Protein AF-A0AAN5S0X2-F1 (afdb_monomer)

Solvent-accessible surface area (backbone atoms only — not comparable to full-atom values): 10808 Å² total; per-residue (Å²): 134,84,84,80,78,79,76,78,55,72,46,73,45,71,50,68,52,84,90,66,55,69,68,57,52,51,9,44,51,49,40,50,52,54,48,52,52,56,51,43,38,54,50,45,43,53,59,37,70,69,72,81,49,94,60,74,82,38,62,26,30,56,51,57,55,50,53,48,50,56,47,41,50,68,77,59,69,65,75,57,63,80,72,68,55,81,73,58,68,70,58,54,50,53,37,38,72,73,74,42,72,59,44,79,44,64,43,97,58,90,36,46,70,44,73,62,52,52,90,84,38,71,85,64,72,70,45,75,41,77,59,56,68,95,76,53,78,70,56,67,60,78,78,78,53,88,70,50,60,42,68,52,44,44,44,42,71,86,52,79,76,52,68,73,66,94,78,64,97,77,71,80,120

Secondary structure (DSSP, 8-state):
---------EEEEEEE-TT--HHHHHHHHHHHHHHHHHHHHHHHHHHHHTSS-----S--TTHHHHHHHHHHHHHS-S-HHHHH-PPPHHHHHHHHHHH--GGGS---SSS-EE---TTT-TTPPPEE-PPPGGGSSSPPP----TTTEEEEEEEETTEEEE------TTS--

Foldseek 3Di:
DDPPPLPFAKDWDKDADPPDDLLLVLQAVLQVLLVRLLVVLVLVVVVCVVPDDVDLPGAFLCNSVVSLVVSLCPSPNDPVCVVVVDDDPVQVVQLCVLQPDRSVHHDSDQWGWDRDRCVVPVPDDIDTHHDDPSSPVRHHNDDPPVPRMAIAWMDGSPDDTDGDDDDDPPPPD

Structure (mmCIF, N/CA/C/O backbone):
data_AF-A0AAN5S0X2-F1
#
_entry.id   AF-A0AAN5S0X2-F1
#
loop_
_atom_site.group_PDB
_atom_site.id
_atom_site.type_symbol
_atom_site.label_atom_id
_atom_site.label_alt_id
_atom_site.label_comp_id
_atom_site.label_asym_id
_atom_site.label_entity_id
_atom_site.label_seq_id
_atom_site.pdbx_PDB_ins_code
_atom_site.Cartn_x
_atom_site.Cartn_y
_atom_site.Cartn_z
_atom_site.occupancy
_atom_site.B_iso_or_equiv
_atom_site.auth_seq_id
_atom_site.auth_comp_id
_atom_site.auth_asym_id
_atom_site.auth_atom_id
_atom_site.pdbx_PDB_model_num
ATOM 1 N N . MET A 1 1 ? 29.975 14.520 23.922 1.00 34.09 1 MET A N 1
ATOM 2 C CA . MET A 1 1 ? 29.145 14.895 22.756 1.00 34.09 1 MET A CA 1
ATOM 3 C C . MET A 1 1 ? 27.936 13.974 22.715 1.00 34.09 1 MET A C 1
ATOM 5 O O . MET A 1 1 ? 28.101 12.791 22.448 1.00 34.09 1 MET A O 1
ATOM 9 N N . GLY A 1 2 ? 26.753 14.468 23.089 1.00 35.06 2 GLY A N 1
ATOM 10 C CA . GLY A 1 2 ? 25.525 13.671 23.054 1.00 35.06 2 GLY A CA 1
ATOM 11 C C . GLY A 1 2 ? 25.072 13.464 21.611 1.00 35.06 2 GLY A C 1
ATOM 12 O O . GLY A 1 2 ? 24.923 14.435 20.874 1.00 35.06 2 GLY A O 1
ATOM 13 N N . LYS A 1 3 ? 24.879 12.209 21.193 1.00 36.56 3 LYS A N 1
ATOM 14 C CA . LYS A 1 3 ? 24.195 11.893 19.935 1.00 36.56 3 LYS A CA 1
ATOM 15 C C . LYS A 1 3 ? 22.741 12.347 20.073 1.00 36.56 3 LYS A C 1
ATOM 17 O O . LYS A 1 3 ? 21.957 11.691 20.753 1.00 36.56 3 LYS A O 1
ATOM 22 N N . PHE A 1 4 ? 22.388 13.472 19.455 1.00 38.09 4 PHE A N 1
ATOM 23 C CA . PHE A 1 4 ? 20.992 13.832 19.235 1.00 38.09 4 PHE A CA 1
ATOM 24 C C . PHE A 1 4 ? 20.393 12.806 18.269 1.00 38.09 4 PHE A C 1
ATOM 26 O O . PHE A 1 4 ? 20.651 12.842 17.069 1.00 38.09 4 PHE A O 1
ATOM 33 N N . PHE A 1 5 ? 19.621 11.858 18.794 1.00 36.47 5 PHE A N 1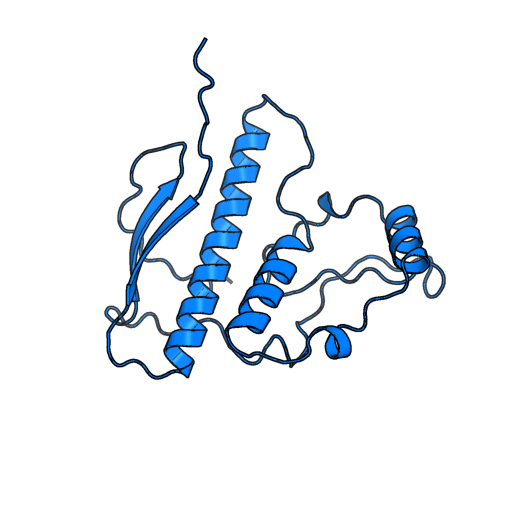
ATOM 34 C CA . PHE A 1 5 ? 18.756 11.024 17.971 1.00 36.47 5 PHE A CA 1
ATOM 35 C C . PHE A 1 5 ? 17.537 11.866 17.592 1.00 36.47 5 PHE A C 1
ATOM 37 O O . PHE A 1 5 ? 16.608 12.011 18.385 1.00 36.47 5 PHE A O 1
ATOM 44 N N . ILE A 1 6 ? 17.541 12.451 16.393 1.00 42.91 6 ILE A N 1
ATOM 45 C CA . ILE A 1 6 ? 16.321 13.029 15.828 1.00 42.91 6 ILE A CA 1
ATOM 46 C C . ILE A 1 6 ? 15.406 11.850 15.495 1.00 42.91 6 ILE A C 1
ATOM 48 O O . ILE A 1 6 ? 15.638 11.113 14.538 1.00 42.91 6 ILE A O 1
ATOM 52 N N . LYS A 1 7 ? 14.378 11.636 16.319 1.00 44.25 7 LYS A N 1
ATOM 53 C CA . LYS A 1 7 ? 13.318 10.672 16.029 1.00 44.25 7 LYS A CA 1
ATOM 54 C C . LYS A 1 7 ? 12.402 11.305 14.977 1.00 44.25 7 LYS A C 1
ATOM 56 O O . LYS A 1 7 ? 11.449 11.995 15.323 1.00 44.25 7 LYS A O 1
ATOM 61 N N . MET A 1 8 ? 12.752 11.137 13.703 1.00 57.94 8 MET A N 1
ATOM 62 C CA . MET A 1 8 ? 11.923 11.601 12.589 1.00 57.94 8 MET A CA 1
ATOM 63 C C . MET A 1 8 ? 10.718 10.681 12.429 1.00 57.94 8 MET A C 1
ATOM 65 O O . MET A 1 8 ? 10.862 9.456 12.430 1.00 57.94 8 MET A O 1
ATOM 69 N N . GLY A 1 9 ? 9.530 11.259 12.303 1.00 65.81 9 GLY A N 1
ATOM 70 C CA . GLY A 1 9 ? 8.314 10.480 12.137 1.00 65.81 9 GLY A CA 1
ATOM 71 C C . GLY A 1 9 ? 7.074 11.349 12.035 1.00 65.81 9 GLY A C 1
ATOM 72 O O . GLY A 1 9 ? 7.009 12.447 12.587 1.00 65.81 9 GLY A O 1
ATOM 73 N N . VAL A 1 10 ? 6.075 10.812 11.342 1.00 74.06 10 VAL A N 1
ATOM 74 C CA . VAL A 1 10 ? 4.730 11.374 11.295 1.00 74.06 10 VAL A CA 1
ATOM 75 C C . VAL A 1 10 ? 3.852 10.540 12.209 1.00 74.06 10 VAL A C 1
ATOM 77 O O . VAL A 1 10 ? 3.802 9.316 12.089 1.00 74.06 10 VAL A O 1
ATOM 80 N N . THR A 1 11 ? 3.150 11.199 13.122 1.00 78.31 11 THR A N 1
ATOM 81 C CA . THR A 1 11 ? 2.143 10.565 13.971 1.00 78.31 11 THR A CA 1
ATOM 82 C C . THR A 1 11 ? 0.822 11.295 13.814 1.00 78.31 11 THR A C 1
ATOM 84 O O . THR A 1 11 ? 0.758 12.504 13.612 1.00 78.31 11 THR A O 1
ATOM 87 N N . SER A 1 12 ? -0.266 10.546 13.891 1.00 79.12 12 SER A N 1
ATOM 88 C CA . SER A 1 12 ? -1.616 11.075 13.802 1.00 79.12 12 SER A CA 1
ATOM 89 C C . SER A 1 12 ? -2.461 10.424 14.888 1.00 79.12 12 SER A C 1
ATOM 91 O O . SER A 1 12 ? -2.202 9.286 15.281 1.00 79.12 12 SER A O 1
ATOM 93 N N . CYS A 1 13 ? -3.439 11.163 15.404 1.00 81.44 13 CYS A N 1
ATOM 94 C CA . CYS A 1 13 ? -4.345 10.685 16.441 1.00 81.44 13 CYS A CA 1
ATOM 95 C C . CYS A 1 13 ? -5.790 10.729 15.944 1.00 81.44 13 CYS A C 1
ATOM 97 O O . CYS A 1 13 ? -6.222 11.710 15.328 1.00 81.44 13 CYS A O 1
ATOM 99 N N . TRP A 1 14 ? -6.542 9.666 16.223 1.00 83.94 14 TRP A N 1
ATOM 100 C CA . TRP A 1 14 ? -7.924 9.509 15.790 1.00 83.94 14 TRP A CA 1
ATOM 101 C C . TRP A 1 14 ? -8.776 8.934 16.917 1.00 83.94 14 TRP A C 1
ATOM 103 O O . TRP A 1 14 ? -8.342 8.044 17.647 1.00 83.94 14 TRP A O 1
ATOM 113 N N . LEU A 1 15 ? -10.014 9.407 17.010 1.00 86.50 15 LEU A N 1
ATOM 114 C CA . LEU A 1 15 ? -11.079 8.788 17.784 1.00 86.50 15 LEU A CA 1
ATOM 115 C C . LEU A 1 15 ? -11.921 7.938 16.840 1.00 86.50 15 LEU A C 1
ATOM 117 O O . LEU A 1 15 ? -12.410 8.436 15.826 1.00 86.50 15 LEU A O 1
ATOM 121 N N . VAL A 1 16 ? -12.092 6.666 17.185 1.00 88.31 16 VAL A N 1
ATOM 122 C CA . VAL A 1 16 ? -12.911 5.717 16.427 1.00 88.31 16 VAL A CA 1
ATOM 123 C C . VAL A 1 16 ? -14.064 5.267 17.312 1.00 88.31 16 VAL A C 1
ATOM 125 O O . VAL A 1 16 ? -13.851 4.841 18.451 1.00 88.31 16 VAL A O 1
ATOM 128 N N . LYS A 1 17 ? -15.291 5.368 16.798 1.00 88.94 17 LYS A N 1
ATOM 129 C CA . LYS A 1 17 ? -16.499 4.962 17.523 1.00 88.94 17 LYS A CA 1
ATOM 130 C C . LYS A 1 17 ? -16.426 3.479 17.907 1.00 88.94 17 LYS A C 1
ATOM 132 O O . LYS A 1 17 ? -15.997 2.628 17.130 1.00 88.94 17 LYS A O 1
ATOM 137 N N . LYS A 1 18 ? -16.852 3.146 19.127 1.00 89.38 18 LYS A N 1
ATOM 138 C CA . LYS A 1 18 ? -16.941 1.750 19.586 1.00 89.38 18 LYS A CA 1
ATOM 139 C C . LYS A 1 18 ? -18.146 1.055 18.940 1.00 89.38 18 LYS A C 1
ATOM 141 O O . LYS A 1 18 ? -19.149 1.693 18.649 1.00 89.38 18 LYS A O 1
ATOM 146 N N . GLY A 1 19 ? -18.064 -0.267 18.774 1.00 91.06 19 GLY A N 1
ATOM 147 C CA . GLY A 1 19 ? -19.195 -1.090 18.323 1.00 91.06 19 GLY A CA 1
ATOM 148 C C . GLY A 1 19 ? -19.373 -1.162 16.805 1.00 91.06 19 GLY A C 1
ATOM 149 O O . GLY A 1 19 ? -20.389 -1.665 16.345 1.00 91.06 19 GLY A O 1
ATOM 150 N N . LEU A 1 20 ? -18.392 -0.689 16.032 1.00 90.62 20 LEU A N 1
ATOM 151 C CA . LEU A 1 20 ? -18.398 -0.795 14.572 1.00 90.62 20 LEU A CA 1
ATOM 152 C C . LEU A 1 20 ? -18.303 -2.250 14.101 1.00 90.62 20 LEU A C 1
ATOM 154 O O . LEU A 1 20 ? -17.690 -3.095 14.773 1.00 90.62 20 LEU A O 1
ATOM 158 N N . ARG A 1 21 ? -18.860 -2.512 12.914 1.00 92.31 21 ARG A N 1
ATOM 159 C CA . ARG A 1 21 ? -18.725 -3.802 12.231 1.00 92.31 21 ARG A CA 1
ATOM 160 C C . ARG A 1 21 ? -17.260 -4.051 11.885 1.00 92.31 21 ARG A C 1
ATOM 162 O O . ARG A 1 21 ? -16.462 -3.121 11.771 1.00 92.31 21 ARG A O 1
ATOM 169 N N . GLU A 1 22 ? -16.894 -5.316 11.732 1.00 92.62 22 GLU A N 1
ATOM 170 C CA . GLU A 1 22 ? -15.514 -5.687 11.414 1.00 92.62 22 GLU A CA 1
ATOM 171 C C . GLU A 1 22 ? -15.052 -5.093 10.075 1.00 92.62 22 GLU A C 1
ATOM 173 O O . GLU A 1 22 ? -13.955 -4.549 9.996 1.00 92.62 22 GLU A O 1
ATOM 178 N N . GLU A 1 23 ? -15.917 -5.104 9.061 1.00 91.50 23 GLU A N 1
ATOM 179 C CA . GLU A 1 23 ? -15.658 -4.506 7.745 1.00 91.50 23 GLU A CA 1
ATOM 180 C C . GLU A 1 23 ? -15.355 -3.004 7.836 1.00 91.50 23 GLU A C 1
ATOM 182 O O . GLU A 1 23 ? -14.400 -2.519 7.225 1.00 91.50 23 GLU A O 1
ATOM 187 N N . ASP A 1 24 ? -16.113 -2.275 8.661 1.00 91.06 24 ASP A N 1
ATOM 188 C CA . ASP A 1 24 ? -15.903 -0.843 8.875 1.00 91.06 24 ASP A CA 1
ATOM 189 C C . ASP A 1 24 ? -14.557 -0.605 9.573 1.00 91.06 24 ASP A C 1
ATOM 191 O O . ASP A 1 24 ? -13.791 0.264 9.164 1.00 91.06 24 ASP A O 1
ATOM 195 N N . LYS A 1 25 ? -14.207 -1.422 10.578 1.00 92.81 25 LYS A N 1
ATOM 196 C CA . LYS A 1 25 ? -12.901 -1.339 11.258 1.00 92.81 25 LYS A CA 1
ATOM 197 C C . LYS A 1 25 ? -11.740 -1.577 10.292 1.00 92.81 25 LYS A C 1
ATOM 199 O O . LYS A 1 25 ? -10.774 -0.817 10.322 1.00 92.81 25 LYS A O 1
ATOM 204 N N . LYS A 1 26 ? -11.836 -2.599 9.434 1.00 94.38 26 LYS A N 1
ATOM 205 C CA . LYS A 1 26 ? -10.821 -2.908 8.410 1.00 94.38 26 LYS A CA 1
ATOM 206 C C . LYS A 1 26 ? -10.668 -1.754 7.423 1.00 94.38 26 LYS A C 1
ATOM 208 O O . LYS A 1 26 ? -9.551 -1.311 7.167 1.00 94.38 26 LYS A O 1
ATOM 213 N N . SER A 1 27 ? -11.786 -1.217 6.945 1.00 92.31 27 SER A N 1
ATOM 214 C CA . SER A 1 27 ? -11.816 -0.076 6.024 1.00 92.31 27 SER A CA 1
ATOM 215 C C . SER A 1 27 ? -11.211 1.185 6.653 1.00 92.31 27 SER A C 1
ATOM 217 O O . SER A 1 27 ? -10.447 1.900 6.004 1.00 92.31 27 SER A O 1
ATOM 219 N N . ILE A 1 28 ? -11.512 1.457 7.930 1.00 91.56 28 ILE A N 1
ATOM 220 C CA . ILE A 1 28 ? -10.951 2.590 8.684 1.00 91.56 28 ILE A CA 1
ATOM 221 C C . ILE A 1 28 ? -9.441 2.418 8.856 1.00 91.56 28 ILE A C 1
ATOM 223 O O . ILE A 1 28 ? -8.685 3.350 8.582 1.00 91.56 28 ILE A O 1
ATOM 227 N N . ALA A 1 29 ? -8.994 1.226 9.258 1.00 93.12 29 ALA A 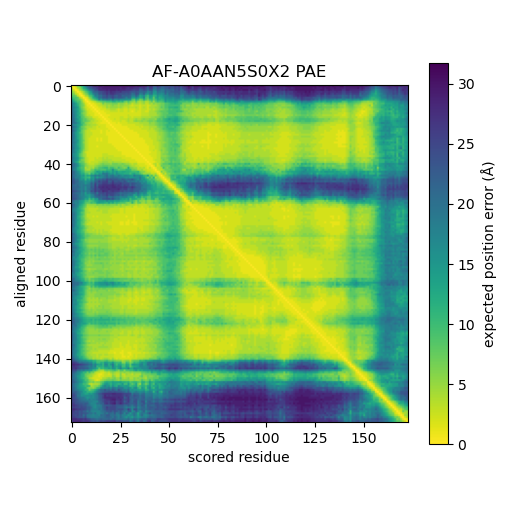N 1
ATOM 228 C CA . ALA A 1 29 ? -7.576 0.924 9.419 1.00 93.12 29 ALA A CA 1
ATOM 229 C C . ALA A 1 29 ? -6.807 1.080 8.095 1.00 93.12 29 ALA A C 1
ATOM 231 O O . ALA A 1 29 ? -5.734 1.687 8.083 1.00 93.12 29 ALA A O 1
ATOM 232 N N . LEU A 1 30 ? -7.382 0.618 6.976 1.00 93.06 30 LEU A N 1
ATOM 233 C CA . LEU A 1 30 ? -6.816 0.806 5.638 1.00 93.06 30 LEU A CA 1
ATOM 234 C C . LEU A 1 30 ? -6.677 2.298 5.299 1.00 93.06 30 LEU A C 1
ATOM 236 O O . LEU A 1 30 ? -5.605 2.738 4.881 1.00 93.06 30 LEU A O 1
ATOM 240 N N . SER A 1 31 ? -7.728 3.090 5.533 1.00 90.69 31 SER A N 1
ATOM 241 C CA . SER A 1 31 ? -7.702 4.540 5.306 1.00 90.69 31 SER A CA 1
ATOM 242 C C . SER A 1 31 ? -6.657 5.256 6.167 1.00 90.69 31 SER A C 1
ATOM 244 O O . SER A 1 31 ? -5.988 6.169 5.683 1.00 90.69 31 SER A O 1
ATOM 246 N N . MET A 1 32 ? -6.479 4.846 7.427 1.00 89.38 32 MET A N 1
ATOM 247 C CA . MET A 1 32 ? -5.452 5.405 8.316 1.00 89.38 32 MET A CA 1
ATOM 248 C C . MET A 1 32 ? -4.036 5.056 7.838 1.00 89.38 32 MET A C 1
ATOM 250 O O . MET A 1 32 ? -3.180 5.939 7.798 1.00 89.38 32 MET A O 1
ATOM 254 N N . MET A 1 33 ? -3.789 3.804 7.434 1.00 90.88 33 MET A N 1
ATOM 255 C CA . MET A 1 33 ? -2.494 3.365 6.894 1.00 90.88 33 MET A CA 1
ATOM 256 C C . MET A 1 33 ? -2.137 4.123 5.611 1.00 90.88 33 MET A C 1
ATOM 258 O O . MET A 1 33 ? -1.029 4.658 5.490 1.00 90.88 33 MET A O 1
ATOM 262 N N . PHE A 1 34 ? -3.094 4.234 4.686 1.00 88.62 34 PHE A N 1
ATOM 263 C CA . PHE A 1 34 ? -2.928 5.000 3.453 1.00 88.62 34 PHE A CA 1
ATOM 264 C C . PHE A 1 34 ? -2.630 6.478 3.750 1.00 88.62 34 PHE A C 1
ATOM 266 O O . PHE A 1 34 ? -1.715 7.068 3.171 1.00 88.62 34 PHE A O 1
ATOM 273 N N . TYR A 1 35 ? -3.338 7.068 4.718 1.00 84.38 35 TYR A N 1
ATOM 274 C CA . TYR A 1 35 ? -3.093 8.449 5.121 1.00 84.38 35 TYR A CA 1
ATOM 275 C C . TYR A 1 35 ? -1.685 8.674 5.667 1.00 84.38 35 TYR A C 1
ATOM 277 O O . TYR A 1 35 ? -0.985 9.589 5.240 1.00 84.38 35 TYR A O 1
ATOM 285 N N . ILE A 1 36 ? -1.258 7.840 6.615 1.00 85.06 36 ILE A N 1
ATOM 286 C CA . ILE A 1 36 ? 0.069 7.974 7.217 1.00 85.06 36 ILE A CA 1
ATOM 287 C C . ILE A 1 36 ? 1.161 7.776 6.173 1.00 85.06 36 ILE A C 1
ATOM 289 O O . ILE A 1 36 ? 2.126 8.53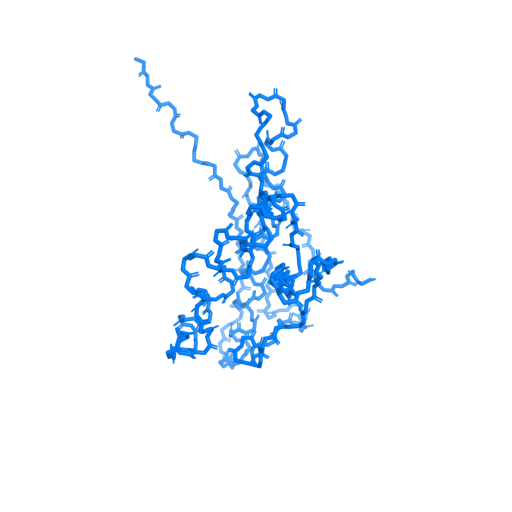3 6.174 1.00 85.06 36 ILE A O 1
ATOM 293 N N . SER A 1 37 ? 0.984 6.827 5.250 1.00 84.69 37 SER A N 1
ATOM 294 C CA . SER A 1 37 ? 1.948 6.582 4.172 1.00 84.69 37 SER A CA 1
ATOM 295 C C . SER A 1 37 ? 2.129 7.819 3.282 1.00 84.69 37 SER A C 1
ATOM 297 O O . SER A 1 37 ? 3.257 8.230 3.024 1.00 84.69 37 SER A O 1
ATOM 299 N N . THR A 1 38 ? 1.033 8.478 2.888 1.00 79.25 38 THR A N 1
ATOM 300 C CA . THR A 1 38 ? 1.089 9.696 2.049 1.00 79.25 38 THR A CA 1
ATOM 301 C C . THR A 1 38 ? 1.648 10.917 2.791 1.00 79.25 38 THR A C 1
ATOM 303 O O . THR A 1 38 ? 2.378 11.729 2.210 1.00 79.25 38 THR A O 1
ATOM 306 N N . LEU A 1 39 ? 1.364 11.051 4.091 1.00 78.06 39 LEU A N 1
ATOM 307 C CA . LEU A 1 39 ? 1.993 12.081 4.919 1.00 78.06 39 LEU A CA 1
ATOM 308 C C . LEU A 1 39 ? 3.494 11.843 5.094 1.00 78.06 39 LEU A C 1
ATOM 310 O O . LEU A 1 39 ? 4.269 12.793 5.007 1.00 78.06 39 LEU A O 1
ATOM 314 N N . PHE A 1 40 ? 3.905 10.597 5.332 1.00 77.94 40 PHE A N 1
ATOM 315 C CA . PHE A 1 40 ? 5.308 10.240 5.510 1.00 77.94 40 PHE A CA 1
ATOM 316 C C . PHE A 1 40 ? 6.122 10.503 4.238 1.00 77.94 40 PHE A C 1
ATOM 318 O O . PHE A 1 40 ? 7.203 11.084 4.314 1.00 77.94 40 PHE A O 1
ATOM 325 N N . GLU A 1 41 ? 5.568 10.198 3.062 1.00 72.56 41 GLU A N 1
ATOM 326 C CA . GLU A 1 41 ? 6.172 10.586 1.784 1.00 72.56 41 GLU A CA 1
ATOM 327 C C . GLU A 1 41 ? 6.362 12.106 1.683 1.00 72.56 41 GLU A C 1
ATOM 329 O O . GLU A 1 41 ? 7.433 12.588 1.310 1.00 72.56 41 GLU A O 1
ATOM 334 N N . THR A 1 42 ? 5.328 12.877 2.033 1.00 71.06 42 THR A N 1
ATOM 335 C CA . THR A 1 42 ? 5.396 14.345 1.999 1.00 71.06 42 THR A CA 1
ATOM 336 C C . THR A 1 42 ? 6.461 14.868 2.967 1.00 71.06 42 THR A C 1
ATOM 338 O O . THR A 1 42 ? 7.201 15.795 2.634 1.00 71.06 42 THR A O 1
ATOM 341 N N . HIS A 1 43 ? 6.575 14.254 4.145 1.00 68.88 43 HIS A N 1
ATOM 342 C CA . HIS A 1 43 ? 7.575 14.569 5.159 1.00 68.88 43 HIS A CA 1
ATOM 343 C C . HIS A 1 43 ? 9.007 14.309 4.668 1.00 68.88 43 HIS A C 1
ATOM 345 O O . HIS A 1 43 ? 9.855 15.200 4.743 1.00 68.88 43 HIS A O 1
ATOM 351 N N . GLN A 1 44 ? 9.266 13.127 4.099 1.00 65.81 44 GLN A N 1
ATOM 352 C CA . GLN A 1 44 ? 10.566 12.794 3.511 1.00 65.81 44 GLN A CA 1
ATOM 353 C C . GLN A 1 44 ? 10.901 13.706 2.329 1.00 65.81 44 GLN A C 1
ATOM 355 O O . GLN A 1 44 ? 12.024 14.192 2.235 1.00 65.81 44 GLN A O 1
ATOM 360 N N . GLY A 1 45 ? 9.924 14.010 1.469 1.00 61.97 45 GLY A N 1
ATOM 361 C CA . GLY A 1 45 ? 10.101 14.968 0.381 1.00 61.97 45 GLY A CA 1
ATOM 362 C C . GLY A 1 45 ? 10.574 16.328 0.898 1.00 61.97 45 GLY A C 1
ATOM 363 O O . GLY A 1 45 ? 11.581 16.845 0.429 1.00 61.97 45 GLY A O 1
ATOM 364 N N . ARG A 1 46 ? 9.908 16.890 1.917 1.00 61.78 46 ARG A N 1
ATOM 365 C CA . ARG A 1 46 ? 10.274 18.197 2.501 1.00 61.78 46 ARG A CA 1
ATOM 366 C C . ARG A 1 46 ? 11.666 18.207 3.139 1.00 61.78 46 ARG A C 1
ATOM 368 O O . ARG A 1 46 ? 12.368 19.202 2.989 1.00 61.78 46 ARG A O 1
ATOM 375 N N . PHE A 1 47 ? 12.066 17.120 3.801 1.00 56.59 47 PHE A N 1
ATOM 376 C CA . PHE A 1 47 ? 13.423 16.949 4.334 1.00 56.59 47 PHE A CA 1
ATOM 377 C C . PHE A 1 47 ? 14.488 16.954 3.223 1.00 56.59 47 PHE A C 1
ATOM 379 O O . PHE A 1 47 ? 15.533 17.587 3.364 1.00 56.59 47 PHE A O 1
ATOM 386 N N . LEU A 1 48 ? 14.204 16.307 2.089 1.00 51.88 48 LEU A N 1
ATOM 387 C CA . LEU A 1 48 ? 15.102 16.292 0.928 1.00 51.88 48 LEU A CA 1
ATOM 388 C C . LEU A 1 48 ? 15.135 17.652 0.204 1.00 51.88 48 LEU A C 1
ATOM 390 O O . LEU A 1 48 ? 16.187 18.072 -0.275 1.00 51.88 48 LEU A O 1
ATOM 394 N N . PHE A 1 49 ? 14.021 18.394 0.193 1.00 49.91 49 PHE A N 1
ATOM 395 C CA . PHE A 1 49 ? 13.955 19.752 -0.363 1.00 49.91 49 PHE A CA 1
ATOM 396 C C . PHE A 1 49 ? 14.637 20.824 0.511 1.00 49.91 49 PHE A C 1
ATOM 398 O O . PHE A 1 49 ? 14.930 21.902 -0.005 1.00 49.91 49 PHE A O 1
ATOM 405 N N . SER A 1 50 ? 14.947 20.567 1.792 1.00 53.59 50 SER A N 1
ATOM 406 C CA . SER A 1 50 ? 15.655 21.535 2.656 1.00 53.59 50 SER A CA 1
ATOM 407 C C . SER A 1 50 ? 17.184 21.565 2.469 1.00 53.59 50 SER A C 1
ATOM 409 O O . SER A 1 50 ? 17.891 22.159 3.278 1.00 53.59 50 SER A O 1
ATOM 411 N N . GLY A 1 51 ? 17.709 20.963 1.396 1.00 50.44 51 GLY A N 1
ATOM 412 C CA . GLY A 1 51 ? 19.036 21.282 0.851 1.00 50.44 51 GLY A CA 1
ATOM 413 C C . GLY A 1 51 ? 20.254 20.630 1.518 1.00 50.44 51 GLY A C 1
ATOM 414 O O . GLY A 1 51 ? 21.370 20.909 1.091 1.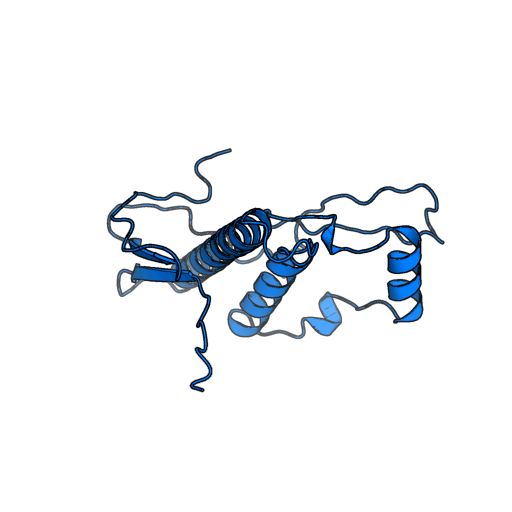00 50.44 51 GLY A O 1
ATOM 415 N N . LEU A 1 52 ? 20.087 19.761 2.524 1.00 49.06 52 LEU A N 1
ATOM 416 C CA . LEU A 1 52 ? 21.230 19.172 3.244 1.00 49.06 52 LEU A CA 1
ATOM 417 C C . LEU A 1 52 ? 21.661 17.788 2.720 1.00 49.06 52 LEU A C 1
ATOM 419 O O . LEU A 1 52 ? 22.814 17.408 2.894 1.00 49.06 52 LEU A O 1
ATOM 423 N N . LEU A 1 53 ? 20.766 17.033 2.070 1.00 48.97 53 LEU A N 1
ATOM 424 C CA . LEU A 1 53 ? 21.026 15.675 1.576 1.00 48.97 53 LEU A CA 1
ATOM 425 C C . LEU A 1 53 ? 20.282 15.467 0.248 1.00 48.97 53 LEU A C 1
ATOM 427 O O . LEU A 1 53 ? 19.129 15.052 0.234 1.00 48.97 53 LEU A O 1
ATOM 431 N N . GLY A 1 54 ? 20.922 15.800 -0.874 1.00 45.81 54 GLY A N 1
ATOM 432 C CA . GLY A 1 54 ? 20.384 15.605 -2.227 1.00 45.81 54 GLY A CA 1
ATOM 433 C C . GLY A 1 54 ? 20.353 14.136 -2.663 1.00 45.81 54 GLY A C 1
ATOM 434 O O . GLY A 1 54 ? 20.922 13.798 -3.697 1.00 45.81 54 GLY A O 1
ATOM 435 N N . SER A 1 55 ? 19.759 13.251 -1.860 1.00 45.38 55 SER A N 1
ATOM 436 C CA . SER A 1 55 ? 19.581 11.838 -2.196 1.00 45.38 55 SER A CA 1
ATOM 437 C C . SER A 1 55 ? 18.174 11.592 -2.734 1.00 45.38 55 SER A C 1
ATOM 439 O O . SER A 1 55 ? 17.193 11.993 -2.115 1.00 45.38 55 SER A O 1
ATOM 441 N N . ASP A 1 56 ? 18.052 10.842 -3.831 1.00 49.91 56 ASP A N 1
ATOM 442 C CA . ASP A 1 56 ? 16.775 10.371 -4.407 1.00 49.91 56 ASP A CA 1
ATOM 443 C C . ASP A 1 56 ? 15.985 9.400 -3.491 1.00 49.91 56 ASP A C 1
ATOM 445 O O . ASP A 1 56 ? 15.045 8.732 -3.923 1.00 49.91 56 ASP A O 1
ATOM 449 N N . SER A 1 57 ? 16.320 9.332 -2.200 1.00 49.53 57 SER A N 1
ATOM 450 C CA . SER A 1 57 ? 15.811 8.397 -1.187 1.00 49.53 57 SER A CA 1
ATOM 451 C C . SER A 1 57 ? 14.391 8.703 -0.689 1.00 49.53 57 SER A C 1
ATOM 453 O O . SER A 1 57 ? 14.031 8.318 0.423 1.00 49.53 57 SER A O 1
ATOM 455 N N . GLY A 1 58 ? 13.601 9.459 -1.451 1.00 56.69 58 GLY A N 1
ATOM 456 C CA . GLY A 1 58 ? 12.188 9.677 -1.145 1.00 56.69 58 GLY A CA 1
ATOM 457 C C . GLY A 1 58 ? 11.354 8.450 -1.511 1.00 56.69 58 GLY A C 1
ATOM 458 O O . GLY A 1 58 ? 11.724 7.734 -2.434 1.00 56.69 58 GLY A O 1
ATOM 459 N N . PHE A 1 59 ? 10.214 8.276 -0.844 1.00 65.25 59 PHE A N 1
ATOM 460 C CA . PHE A 1 59 ? 9.188 7.254 -1.092 1.00 65.25 59 PHE A CA 1
ATOM 461 C C . PHE A 1 59 ? 9.154 6.735 -2.545 1.00 65.25 59 PHE A C 1
ATOM 463 O O . PHE A 1 59 ? 8.891 7.503 -3.475 1.00 65.25 59 PHE A O 1
ATOM 470 N N . SER A 1 60 ? 9.496 5.474 -2.762 1.00 74.69 60 SER A N 1
ATOM 471 C CA . SER A 1 60 ? 9.589 4.837 -4.076 1.00 74.69 60 SER A CA 1
ATOM 472 C C . SER A 1 60 ? 8.237 4.279 -4.534 1.00 74.69 60 SER A C 1
ATOM 474 O O . SER A 1 60 ? 7.236 4.311 -3.814 1.00 74.69 60 SER A O 1
ATOM 476 N N . GLY A 1 61 ? 8.174 3.780 -5.768 1.00 77.38 61 GLY A N 1
ATOM 477 C CA . GLY A 1 61 ? 6.930 3.284 -6.367 1.00 77.38 61 GLY A CA 1
ATOM 478 C C . GLY A 1 61 ? 6.332 2.066 -5.666 1.00 77.38 61 GLY A C 1
ATOM 479 O O . GLY A 1 61 ? 5.118 1.839 -5.729 1.00 77.38 61 GLY A O 1
ATOM 480 N N . GLU A 1 62 ? 7.187 1.301 -4.998 1.00 83.25 62 GLU A N 1
ATOM 481 C CA . GLU A 1 62 ? 6.890 0.074 -4.274 1.00 83.25 62 GLU A CA 1
ATOM 482 C C . GLU A 1 62 ? 6.479 0.293 -2.816 1.00 83.25 62 GLU A C 1
ATOM 484 O O . GLU A 1 62 ? 5.814 -0.580 -2.258 1.00 83.25 62 GLU A O 1
ATOM 489 N N . ASP A 1 63 ? 6.823 1.425 -2.194 1.00 87.00 63 ASP A N 1
ATOM 490 C CA . ASP A 1 63 ? 6.685 1.606 -0.741 1.00 87.00 63 ASP A CA 1
ATOM 491 C C . ASP A 1 63 ? 5.228 1.489 -0.281 1.00 87.00 63 ASP A C 1
ATOM 493 O O . ASP A 1 63 ? 4.895 0.683 0.590 1.00 87.00 63 ASP A O 1
ATOM 497 N N . LEU A 1 64 ? 4.321 2.233 -0.923 1.00 88.62 64 LEU A N 1
ATOM 498 C CA . LEU A 1 64 ? 2.893 2.186 -0.599 1.00 88.62 64 LEU A CA 1
ATOM 499 C C . LEU A 1 64 ? 2.292 0.794 -0.810 1.00 88.62 64 LEU A C 1
ATOM 501 O O . LEU A 1 64 ? 1.453 0.344 -0.031 1.00 88.62 64 LEU A O 1
ATOM 505 N N . ILE A 1 65 ? 2.716 0.114 -1.874 1.00 91.44 65 ILE A N 1
ATOM 506 C CA . ILE A 1 65 ? 2.223 -1.218 -2.231 1.00 91.44 65 ILE A CA 1
ATOM 507 C C . ILE A 1 65 ? 2.756 -2.267 -1.248 1.00 91.44 65 ILE A C 1
ATOM 509 O O . ILE A 1 65 ? 2.030 -3.192 -0.889 1.00 91.44 65 ILE A O 1
ATOM 513 N N . SER A 1 66 ? 3.979 -2.090 -0.749 1.00 90.25 66 SER A N 1
ATOM 514 C CA . SER A 1 66 ? 4.586 -2.949 0.271 1.00 90.25 66 SER A CA 1
ATOM 515 C C . SER A 1 66 ? 3.919 -2.750 1.634 1.00 90.25 66 SER A C 1
ATOM 517 O O . SER A 1 66 ? 3.575 -3.731 2.295 1.00 90.25 66 SER A O 1
ATOM 519 N N . ASN A 1 67 ? 3.625 -1.502 2.015 1.00 92.00 67 ASN A N 1
ATOM 520 C CA . ASN A 1 67 ? 2.814 -1.196 3.198 1.00 92.00 67 ASN A CA 1
ATOM 521 C C . ASN A 1 67 ? 1.419 -1.826 3.098 1.00 92.00 67 ASN A C 1
ATOM 523 O O . ASN A 1 67 ? 0.928 -2.411 4.064 1.00 92.00 67 ASN A O 1
ATOM 527 N N . LEU A 1 68 ? 0.794 -1.750 1.919 1.00 93.88 68 LEU A N 1
ATOM 528 C CA . LEU A 1 68 ? -0.494 -2.386 1.659 1.00 93.88 68 LEU A CA 1
ATOM 529 C C . LEU A 1 68 ? -0.412 -3.912 1.790 1.00 93.88 68 LEU A C 1
ATOM 531 O O . LEU A 1 68 ? -1.282 -4.517 2.411 1.00 93.88 68 LEU A O 1
ATOM 535 N N . LEU A 1 69 ? 0.631 -4.540 1.247 1.00 94.31 69 LEU A N 1
ATOM 536 C CA . LEU A 1 69 ? 0.846 -5.977 1.392 1.00 94.31 69 LEU A CA 1
ATOM 537 C C . LEU A 1 69 ? 1.013 -6.379 2.865 1.00 94.31 69 LEU A C 1
ATOM 539 O O . LEU A 1 69 ? 0.395 -7.347 3.306 1.00 94.31 69 LEU A O 1
ATOM 543 N N . GLY A 1 70 ? 1.791 -5.614 3.634 1.00 93.94 70 GLY A N 1
ATOM 544 C CA . GLY A 1 70 ? 1.944 -5.814 5.077 1.00 93.94 70 GLY A CA 1
ATOM 545 C C . GLY A 1 70 ? 0.638 -5.619 5.855 1.00 93.94 70 GLY A C 1
ATOM 546 O O . GLY A 1 70 ? 0.354 -6.353 6.796 1.00 93.94 70 GLY A O 1
ATOM 547 N N . PHE A 1 71 ? -0.205 -4.674 5.439 1.00 95.06 71 PHE A N 1
ATOM 548 C CA . PHE A 1 71 ? -1.542 -4.508 6.010 1.00 95.06 71 PHE A CA 1
ATOM 549 C C . PHE A 1 71 ? -2.405 -5.757 5.779 1.00 95.06 71 PHE A C 1
ATOM 551 O O . PHE A 1 71 ? -2.988 -6.302 6.716 1.00 95.06 71 PHE A O 1
ATOM 558 N N . TYR A 1 72 ? -2.447 -6.247 4.541 1.00 95.50 72 TYR A N 1
ATOM 559 C CA . TYR A 1 72 ? -3.227 -7.425 4.167 1.00 95.50 72 TYR A CA 1
ATOM 560 C C . TYR A 1 72 ? -2.726 -8.717 4.826 1.00 95.50 72 TYR A C 1
ATOM 562 O O . TYR A 1 72 ? -3.546 -9.549 5.219 1.00 95.50 72 TYR A O 1
ATOM 570 N N . SER A 1 73 ? -1.412 -8.873 5.016 1.00 94.19 73 SER A N 1
ATOM 571 C CA . SER A 1 73 ? -0.839 -10.037 5.706 1.00 94.19 73 SER A CA 1
ATOM 572 C C . SER A 1 73 ? -1.278 -10.154 7.165 1.00 94.19 73 SER A C 1
ATOM 574 O O . SER A 1 73 ? -1.424 -11.269 7.664 1.00 94.19 73 SER A O 1
ATOM 576 N N . VAL A 1 74 ? -1.549 -9.023 7.821 1.00 94.62 74 VAL A N 1
ATOM 577 C CA . VAL A 1 74 ? -2.028 -8.974 9.209 1.00 94.62 74 VAL A CA 1
ATOM 578 C C . VAL A 1 74 ? -3.553 -9.056 9.291 1.00 94.62 74 VAL A C 1
ATOM 580 O O . VAL A 1 74 ? -4.083 -9.782 10.129 1.00 94.62 74 VAL A O 1
ATOM 583 N N . ILE A 1 75 ? -4.269 -8.304 8.451 1.00 94.25 75 ILE A N 1
ATOM 584 C CA . ILE A 1 75 ? -5.727 -8.137 8.567 1.00 94.25 75 ILE A CA 1
ATOM 585 C C . ILE A 1 75 ? -6.507 -9.276 7.903 1.00 94.25 75 ILE A C 1
ATOM 587 O O . ILE A 1 75 ? -7.572 -9.657 8.392 1.00 94.25 75 ILE A O 1
ATOM 591 N N . GLU A 1 76 ? -5.986 -9.839 6.812 1.00 94.12 76 GLU A N 1
ATOM 592 C CA . GLU A 1 76 ? -6.562 -11.012 6.151 1.00 94.12 76 GLU A CA 1
ATOM 593 C C . GLU A 1 76 ? -5.474 -12.066 5.876 1.00 94.12 76 GLU A C 1
ATOM 595 O O . GLU A 1 76 ? -5.075 -12.250 4.717 1.00 94.12 76 GLU A O 1
ATOM 600 N N . PRO A 1 77 ? -4.979 -12.762 6.920 1.00 93.19 77 PRO A N 1
ATOM 601 C CA . PRO A 1 77 ? -3.856 -13.685 6.799 1.00 93.19 77 PRO A CA 1
ATOM 602 C C . PRO A 1 77 ? -4.112 -14.783 5.764 1.00 93.19 77 PRO A C 1
ATOM 604 O O . PRO A 1 77 ? -5.125 -15.482 5.805 1.00 93.19 77 PRO A O 1
ATOM 607 N N . ARG A 1 78 ? -3.176 -14.933 4.830 1.00 93.06 78 ARG A N 1
ATOM 608 C CA . ARG A 1 78 ? -3.139 -15.982 3.802 1.00 93.06 78 ARG A CA 1
ATOM 609 C C . ARG A 1 78 ? -1.712 -16.121 3.287 1.00 93.06 78 ARG A C 1
ATOM 611 O O . ARG A 1 78 ? -0.851 -15.295 3.591 1.00 93.06 78 ARG A O 1
ATOM 618 N N . ASP A 1 79 ? -1.476 -17.135 2.469 1.00 93.81 79 ASP A N 1
ATOM 619 C CA . ASP A 1 79 ? -0.205 -17.285 1.771 1.00 93.81 79 ASP A CA 1
ATOM 620 C C . ASP A 1 79 ? -0.098 -16.283 0.608 1.00 93.81 79 ASP A C 1
ATOM 622 O O . ASP A 1 79 ? -0.455 -16.562 -0.534 1.00 93.81 79 ASP A O 1
ATOM 626 N N . TYR A 1 80 ? 0.364 -15.069 0.911 1.00 92.94 80 TYR A N 1
ATOM 627 C CA . TYR A 1 80 ? 0.568 -14.032 -0.102 1.00 92.94 80 TYR A CA 1
ATOM 628 C C . TYR A 1 80 ? 1.738 -14.338 -1.046 1.00 92.94 80 TYR A C 1
ATOM 630 O O . TYR A 1 80 ? 1.750 -13.829 -2.167 1.00 92.94 80 TYR A O 1
ATOM 638 N N . TRP A 1 81 ? 2.696 -15.178 -0.643 1.00 91.50 81 TRP A N 1
ATOM 639 C CA . TRP A 1 81 ? 3.847 -15.520 -1.480 1.00 91.50 81 TRP A CA 1
ATOM 640 C C . TRP A 1 81 ? 3.430 -16.328 -2.707 1.00 91.50 81 TRP A C 1
ATOM 642 O O . TRP A 1 81 ? 3.854 -16.007 -3.821 1.00 91.50 81 TRP A O 1
ATOM 652 N N . SER A 1 82 ? 2.536 -17.306 -2.536 1.00 93.19 82 SER A N 1
ATOM 653 C CA . SER A 1 82 ? 1.988 -18.064 -3.670 1.00 93.19 82 SER A CA 1
ATOM 654 C C . SER A 1 82 ? 1.077 -17.236 -4.582 1.00 93.19 82 SER A C 1
ATOM 656 O O . SER A 1 82 ? 0.943 -17.556 -5.766 1.00 93.19 82 SER A O 1
ATOM 658 N N . LEU A 1 83 ? 0.486 -16.150 -4.071 1.00 92.88 83 LEU A N 1
ATOM 659 C CA . LEU A 1 83 ? -0.346 -15.230 -4.853 1.00 92.88 83 LEU A CA 1
ATOM 660 C C . LEU A 1 83 ? 0.487 -14.240 -5.676 1.00 92.88 83 LEU A C 1
ATOM 662 O O . LEU A 1 83 ? 0.183 -14.025 -6.849 1.00 92.88 83 LEU A O 1
ATOM 666 N N . ILE A 1 84 ? 1.530 -13.657 -5.076 1.00 91.44 84 ILE A N 1
ATOM 667 C CA . ILE A 1 84 ? 2.402 -12.664 -5.726 1.00 91.44 84 ILE A CA 1
ATOM 668 C C . ILE A 1 84 ? 3.296 -13.313 -6.778 1.00 91.44 84 ILE A C 1
ATOM 670 O O . ILE A 1 84 ? 3.540 -12.695 -7.810 1.00 91.44 84 ILE A O 1
ATOM 674 N N . LYS A 1 85 ? 3.752 -14.549 -6.525 1.00 91.50 85 LYS A N 1
ATOM 675 C CA . LYS A 1 85 ? 4.661 -15.300 -7.404 1.00 91.50 85 LYS A CA 1
ATOM 676 C C . LYS A 1 85 ? 5.911 -14.480 -7.757 1.00 91.50 85 LYS A C 1
ATOM 678 O O . LYS A 1 85 ? 6.034 -14.010 -8.888 1.00 91.50 85 LYS A O 1
ATOM 683 N N . PRO A 1 86 ? 6.828 -14.281 -6.792 1.00 91.50 86 PRO A N 1
ATOM 684 C CA . PRO A 1 86 ? 8.050 -13.526 -7.029 1.00 91.50 86 PRO A CA 1
ATOM 685 C C . PRO A 1 86 ? 8.812 -14.073 -8.232 1.00 91.50 86 PRO A C 1
ATOM 687 O O . PRO A 1 86 ? 8.934 -15.287 -8.406 1.00 91.50 86 PRO A O 1
ATOM 690 N N . VAL A 1 87 ? 9.331 -13.165 -9.051 1.00 91.62 87 VAL A N 1
ATOM 691 C CA . VAL A 1 87 ? 10.204 -13.532 -10.164 1.00 91.62 87 VAL A CA 1
ATOM 692 C C . VAL A 1 87 ? 11.591 -13.935 -9.646 1.00 91.62 87 VAL A C 1
ATOM 694 O O . VAL A 1 87 ? 11.988 -13.490 -8.565 1.00 91.62 87 VAL A O 1
ATOM 697 N N . PRO A 1 88 ? 12.354 -14.741 -10.406 1.00 94.44 88 PRO A N 1
ATOM 698 C CA . PRO A 1 88 ? 13.753 -15.016 -10.095 1.00 94.44 88 PRO A CA 1
ATOM 699 C C . PRO A 1 88 ? 14.592 -13.734 -10.014 1.00 94.44 88 PRO A C 1
ATOM 701 O O . PRO A 1 88 ? 14.305 -12.743 -10.697 1.00 94.44 88 PRO A O 1
ATOM 704 N N . THR A 1 89 ? 15.657 -13.767 -9.213 1.00 94.75 89 THR A N 1
ATOM 705 C CA . THR A 1 89 ? 16.562 -12.628 -8.993 1.00 94.75 89 THR A CA 1
ATOM 706 C C . THR A 1 89 ? 17.132 -12.086 -10.302 1.00 94.75 89 THR A C 1
ATOM 708 O O . THR A 1 89 ? 17.220 -10.875 -10.485 1.00 94.75 89 THR A O 1
ATOM 711 N N . GLU A 1 90 ? 17.465 -12.964 -11.243 1.00 95.56 90 GLU A N 1
ATOM 712 C CA . GLU A 1 90 ? 18.037 -12.613 -12.544 1.00 95.56 90 GLU A CA 1
ATOM 713 C C . GLU A 1 90 ? 17.064 -11.768 -13.374 1.00 95.56 90 GLU A C 1
ATOM 715 O O . GLU A 1 90 ? 17.468 -10.830 -14.061 1.00 95.56 90 GLU A O 1
ATOM 720 N N . THR A 1 91 ? 15.766 -12.070 -13.286 1.00 94.62 91 THR A N 1
ATOM 721 C CA . THR A 1 91 ? 14.710 -11.282 -13.929 1.00 94.62 91 THR A CA 1
ATOM 722 C C . THR A 1 91 ? 14.551 -9.924 -13.256 1.00 94.62 91 THR A C 1
ATOM 724 O O . THR A 1 91 ? 14.472 -8.910 -13.946 1.00 94.62 91 THR A O 1
ATOM 727 N N . ALA A 1 92 ? 14.561 -9.879 -11.921 1.00 92.62 92 ALA A N 1
ATOM 728 C CA . ALA A 1 92 ? 14.474 -8.619 -11.184 1.00 92.62 92 ALA A CA 1
ATOM 729 C C . ALA A 1 92 ? 15.656 -7.682 -11.498 1.00 92.62 92 ALA A C 1
ATOM 731 O O . ALA A 1 92 ? 15.441 -6.499 -11.764 1.00 92.62 92 ALA A O 1
ATOM 732 N N . LEU A 1 93 ? 16.883 -8.216 -11.535 1.00 93.75 93 LEU A N 1
ATOM 733 C CA . LEU A 1 93 ? 18.087 -7.464 -11.901 1.00 93.75 93 LEU A CA 1
ATOM 734 C C . LEU A 1 93 ? 18.023 -6.963 -13.343 1.00 93.75 93 LEU A C 1
ATOM 736 O O . LEU A 1 93 ? 18.285 -5.795 -13.592 1.00 93.75 93 LEU A O 1
ATOM 740 N N . ARG A 1 94 ? 17.582 -7.798 -14.287 1.00 94.38 94 ARG A N 1
ATOM 741 C CA . ARG A 1 94 ? 17.415 -7.381 -15.684 1.00 94.38 94 ARG A CA 1
ATOM 742 C C . ARG A 1 94 ? 16.425 -6.222 -15.840 1.00 94.38 94 ARG A C 1
ATOM 744 O O . ARG A 1 94 ? 16.686 -5.287 -16.595 1.00 94.38 94 ARG A O 1
ATOM 751 N N . ILE A 1 95 ? 15.288 -6.283 -15.145 1.00 93.44 95 ILE A N 1
ATOM 752 C CA . ILE A 1 95 ? 14.302 -5.194 -15.127 1.00 93.44 95 ILE A CA 1
ATOM 753 C C . ILE A 1 95 ? 14.935 -3.928 -14.533 1.00 93.44 95 ILE A C 1
ATOM 755 O O . ILE A 1 95 ? 14.792 -2.845 -15.102 1.00 93.44 95 ILE A O 1
ATOM 759 N N . TRP A 1 96 ? 15.663 -4.065 -13.423 1.00 91.25 96 TRP A N 1
ATOM 760 C CA . TRP A 1 96 ? 16.373 -2.957 -12.787 1.00 91.25 96 TRP A CA 1
ATOM 761 C C . TRP A 1 96 ? 17.411 -2.318 -13.716 1.00 91.25 96 TRP A C 1
ATOM 763 O O . TRP A 1 96 ? 17.431 -1.098 -13.855 1.00 91.25 96 TRP A O 1
ATOM 773 N N . ASP A 1 97 ? 18.232 -3.116 -14.395 1.00 93.00 97 ASP A N 1
ATOM 774 C CA . ASP A 1 97 ? 19.278 -2.630 -15.298 1.00 93.00 97 ASP A CA 1
ATOM 775 C C . ASP A 1 97 ? 18.696 -1.892 -16.511 1.00 93.00 97 ASP A C 1
ATOM 777 O O . ASP A 1 97 ? 19.282 -0.923 -16.993 1.00 93.00 97 ASP A O 1
ATOM 781 N N . HIS A 1 98 ? 17.521 -2.313 -16.989 1.00 93.31 98 HIS A N 1
ATOM 782 C CA . HIS A 1 98 ? 16.854 -1.685 -18.126 1.00 93.31 98 HIS A CA 1
ATOM 783 C C . HIS A 1 98 ? 16.120 -0.389 -17.751 1.00 93.31 98 HIS A C 1
ATOM 785 O O . HIS A 1 98 ? 16.282 0.635 -18.416 1.00 93.31 98 HIS A O 1
ATOM 791 N N . TYR A 1 99 ? 15.304 -0.408 -16.692 1.00 91.00 99 TYR A N 1
ATOM 792 C CA . TYR A 1 99 ? 14.497 0.755 -16.304 1.00 91.00 99 TYR A CA 1
ATOM 793 C C . TYR A 1 99 ? 15.204 1.683 -15.320 1.00 91.00 99 TYR A C 1
ATOM 795 O O . TYR A 1 99 ? 14.751 2.810 -15.132 1.00 91.00 99 TYR A O 1
ATOM 803 N N . GLY A 1 100 ? 16.319 1.273 -14.726 1.00 87.44 100 GLY A N 1
ATOM 804 C CA . GLY A 1 100 ? 17.048 2.028 -13.716 1.00 87.44 100 GLY A CA 1
ATOM 805 C C . GLY A 1 100 ? 16.353 2.056 -12.347 1.00 87.44 100 GLY A C 1
ATOM 806 O O . GLY A 1 100 ? 15.375 1.343 -12.115 1.00 87.44 100 GLY A O 1
ATOM 807 N N . PRO A 1 101 ? 16.837 2.908 -11.424 1.00 81.88 101 PRO A N 1
ATOM 808 C CA . PRO A 1 101 ? 16.378 2.917 -10.040 1.00 81.88 101 PRO A CA 1
ATOM 809 C C . PRO A 1 101 ? 14.875 3.173 -9.905 1.00 81.88 101 PRO A C 1
ATOM 811 O O . PRO A 1 101 ? 14.356 4.160 -10.431 1.00 81.88 101 PRO A O 1
ATOM 814 N N . VAL A 1 102 ? 14.189 2.335 -9.122 1.00 74.31 102 VAL A N 1
ATOM 815 C CA . VAL A 1 102 ? 12.739 2.452 -8.863 1.00 74.31 102 VAL A CA 1
ATOM 816 C C . VAL A 1 102 ? 12.345 3.763 -8.177 1.00 74.31 102 VAL A C 1
ATOM 818 O O . VAL A 1 102 ? 11.226 4.242 -8.354 1.00 74.31 102 VAL A O 1
ATOM 821 N N . GLY A 1 103 ? 13.285 4.405 -7.476 1.00 71.31 103 GLY A N 1
ATOM 822 C CA . GLY A 1 103 ? 13.070 5.668 -6.768 1.00 71.31 103 GLY A CA 1
ATOM 823 C C . GLY A 1 103 ? 12.584 6.818 -7.656 1.00 71.31 103 GLY A C 1
ATOM 824 O O . GLY A 1 103 ? 11.896 7.708 -7.158 1.00 71.31 103 GLY A O 1
ATOM 825 N N . LYS A 1 104 ? 12.844 6.791 -8.972 1.00 77.69 104 LYS A N 1
ATOM 826 C CA . LYS A 1 104 ? 12.303 7.799 -9.906 1.00 77.69 104 LYS A CA 1
ATOM 827 C C . LYS A 1 104 ? 10.804 7.628 -10.189 1.00 77.69 104 LYS A C 1
ATOM 829 O O . LYS A 1 104 ? 10.148 8.569 -10.629 1.00 77.69 104 LYS A O 1
ATOM 834 N N . TYR A 1 105 ? 10.243 6.450 -9.918 1.00 84.25 105 TYR A N 1
ATOM 835 C CA . TYR A 1 105 ? 8.838 6.125 -10.153 1.00 84.25 105 TYR A CA 1
ATOM 836 C C . TYR A 1 105 ? 8.028 6.308 -8.873 1.00 84.25 105 TYR A C 1
ATOM 838 O O . TYR A 1 105 ? 7.697 5.348 -8.193 1.00 84.25 105 TYR A O 1
ATOM 846 N N . LYS A 1 106 ? 7.676 7.547 -8.529 1.00 84.50 106 LYS A N 1
ATOM 847 C CA . LYS A 1 106 ? 6.868 7.827 -7.331 1.00 84.50 106 LYS A CA 1
ATOM 848 C C . LYS A 1 106 ? 5.455 7.243 -7.452 1.00 84.50 106 LYS A C 1
ATOM 850 O O . LYS A 1 106 ? 4.869 7.227 -8.543 1.00 84.50 106 LYS A O 1
ATOM 855 N N . ASN A 1 107 ? 4.883 6.774 -6.341 1.00 85.56 107 ASN A N 1
ATOM 856 C CA . ASN A 1 107 ? 3.522 6.241 -6.329 1.00 85.56 107 ASN A CA 1
ATOM 857 C C . ASN A 1 107 ? 2.717 6.639 -5.087 1.00 85.56 107 ASN A C 1
ATOM 859 O O . ASN A 1 107 ? 2.959 6.144 -3.997 1.00 85.56 107 ASN A O 1
ATOM 863 N N . ARG A 1 108 ? 1.687 7.464 -5.298 1.00 82.88 108 ARG A N 1
ATOM 864 C CA . ARG A 1 108 ? 0.741 7.935 -4.268 1.00 82.88 108 ARG A CA 1
ATOM 865 C C . ARG A 1 108 ? -0.631 7.274 -4.345 1.00 82.88 108 ARG A C 1
ATOM 867 O O . ARG A 1 108 ? -1.559 7.671 -3.650 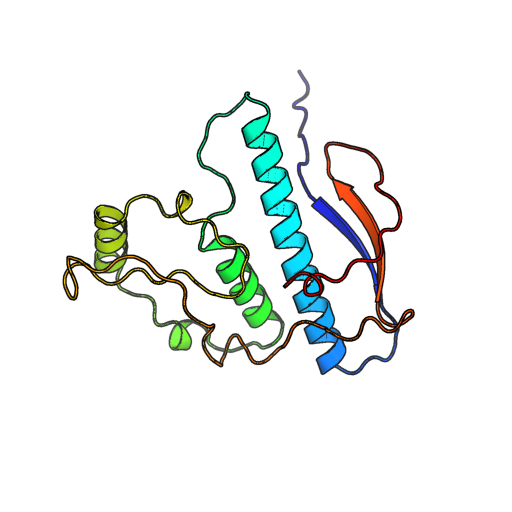1.00 82.88 108 ARG A O 1
ATOM 874 N N . GLU A 1 109 ? -0.781 6.302 -5.232 1.00 86.06 109 GLU A N 1
ATOM 875 C CA . GLU A 1 109 ? -2.051 5.649 -5.513 1.00 86.06 109 GLU A CA 1
ATOM 876 C C . GLU A 1 109 ? -1.979 4.181 -5.104 1.00 86.06 109 GLU A C 1
ATOM 878 O O . GLU A 1 109 ? -0.928 3.543 -5.178 1.00 86.06 109 GLU A O 1
ATOM 883 N N . LEU A 1 110 ? -3.132 3.596 -4.782 1.00 88.56 110 LEU A N 1
ATOM 884 C CA . LEU A 1 110 ? -3.300 2.148 -4.632 1.00 88.56 110 LEU A CA 1
ATOM 885 C C . LEU A 1 110 ? -3.287 1.442 -6.005 1.00 88.56 110 LEU A C 1
ATOM 887 O O . LEU A 1 110 ? -4.176 0.663 -6.341 1.00 88.56 110 LEU A O 1
ATOM 891 N N . ARG A 1 111 ? -2.301 1.779 -6.840 1.00 91.62 111 ARG A N 1
ATOM 892 C CA . ARG A 1 111 ? -2.100 1.279 -8.201 1.00 91.62 111 ARG A CA 1
ATOM 893 C C . ARG A 1 111 ? -0.608 1.031 -8.410 1.00 91.62 111 ARG A C 1
ATOM 895 O O . ARG A 1 111 ? 0.134 2.004 -8.548 1.00 91.62 111 ARG A O 1
ATOM 902 N N . PRO A 1 112 ? -0.137 -0.227 -8.374 1.00 92.00 112 PRO A N 1
ATOM 903 C CA . PRO A 1 112 ? 1.283 -0.524 -8.518 1.00 92.00 112 PRO A CA 1
ATOM 904 C C . PRO A 1 112 ? 1.818 -0.129 -9.895 1.00 92.00 112 PRO A C 1
ATOM 906 O O . PRO A 1 112 ? 1.118 -0.253 -10.907 1.00 92.00 112 PRO A O 1
ATOM 909 N N . TRP A 1 113 ? 3.085 0.285 -9.921 1.00 92.75 113 TRP A N 1
ATOM 910 C CA . TRP A 1 113 ? 3.876 0.323 -11.145 1.00 92.75 113 TRP A CA 1
ATOM 911 C C . TRP A 1 113 ? 4.193 -1.100 -11.600 1.00 92.75 113 TRP A C 1
ATOM 913 O O . TRP A 1 113 ? 4.611 -1.942 -10.808 1.00 92.75 113 TRP A O 1
ATOM 923 N N . ILE A 1 114 ? 3.983 -1.351 -12.884 1.00 93.00 114 ILE A N 1
ATOM 924 C CA . ILE A 1 114 ? 4.350 -2.580 -13.569 1.00 93.00 114 ILE A CA 1
ATOM 925 C C . ILE A 1 114 ? 5.517 -2.258 -14.487 1.00 93.00 114 ILE A C 1
ATOM 927 O O . ILE A 1 114 ? 5.448 -1.318 -15.282 1.00 93.00 114 ILE A O 1
ATOM 931 N N . PHE A 1 115 ? 6.563 -3.067 -14.369 1.00 93.62 115 PHE A N 1
ATOM 932 C CA . PHE A 1 115 ? 7.760 -3.005 -15.189 1.00 93.62 115 PHE A CA 1
ATOM 933 C C . PHE A 1 115 ? 7.776 -4.246 -16.085 1.00 93.62 115 PHE A C 1
ATOM 935 O O . PHE A 1 115 ? 7.986 -5.347 -15.573 1.00 93.62 115 PHE A O 1
ATOM 942 N N . PRO A 1 116 ? 7.459 -4.103 -17.383 1.00 94.50 116 PRO A N 1
ATOM 943 C CA . PRO A 1 116 ? 7.500 -5.214 -18.333 1.00 94.50 116 PRO A CA 1
ATOM 944 C C . PRO A 1 116 ? 8.894 -5.837 -18.409 1.00 94.50 116 PRO A C 1
ATOM 946 O O . PRO A 1 116 ? 9.883 -5.140 -18.235 1.00 94.50 116 PRO A O 1
ATOM 949 N N . ASP A 1 117 ? 9.002 -7.134 -18.686 1.00 94.50 117 ASP A N 1
ATOM 950 C CA . ASP A 1 117 ? 10.321 -7.731 -18.892 1.00 94.50 117 ASP A CA 1
ATOM 951 C C . ASP A 1 117 ? 10.906 -7.245 -20.232 1.00 94.50 117 ASP A C 1
ATOM 953 O O . ASP A 1 117 ? 10.284 -7.470 -21.277 1.00 94.50 117 ASP A O 1
ATOM 957 N N . PRO A 1 118 ? 12.094 -6.616 -20.255 1.00 94.25 118 PRO A N 1
ATOM 958 C CA . PRO A 1 118 ? 12.704 -6.158 -21.499 1.00 94.25 118 PRO A CA 1
ATOM 959 C C . PRO A 1 118 ? 13.090 -7.301 -22.451 1.00 94.25 118 PRO A C 1
ATOM 961 O O . PRO A 1 118 ? 13.309 -7.037 -23.630 1.00 94.25 118 PRO A O 1
ATOM 964 N N . GLN A 1 119 ? 13.166 -8.560 -21.996 1.00 94.31 119 GLN A N 1
ATOM 965 C CA . GLN A 1 119 ? 13.325 -9.710 -22.902 1.00 94.31 119 GLN A CA 1
ATOM 966 C C . GLN A 1 119 ? 12.049 -10.026 -23.684 1.00 94.31 119 GLN A C 1
ATOM 968 O O . GLN A 1 119 ? 12.128 -10.432 -24.841 1.00 94.31 119 GLN A O 1
ATOM 973 N N . GLU A 1 120 ? 10.881 -9.837 -23.073 1.00 92.44 120 GLU A N 1
ATOM 974 C CA . GLU A 1 120 ? 9.590 -10.101 -23.715 1.00 92.44 120 GLU A CA 1
ATOM 975 C C . GLU A 1 120 ? 9.091 -8.884 -24.497 1.00 92.44 120 GLU A C 1
ATOM 977 O O . GLU A 1 120 ? 8.427 -9.013 -25.525 1.00 92.44 120 GLU A O 1
ATOM 982 N N . SER A 1 121 ? 9.374 -7.679 -24.002 1.00 91.69 121 SER A N 1
ATOM 983 C CA . SER A 1 121 ? 8.908 -6.424 -24.591 1.00 91.69 121 SER A CA 1
ATOM 984 C C . SER A 1 121 ? 9.958 -5.314 -24.442 1.00 91.69 121 SER A C 1
ATOM 986 O O . SER A 1 121 ? 9.807 -4.433 -23.596 1.00 91.69 121 SER A O 1
ATOM 988 N N . PRO A 1 122 ? 10.996 -5.296 -25.305 1.00 89.50 122 PRO A N 1
ATOM 989 C CA . PRO A 1 122 ? 12.154 -4.401 -25.171 1.00 89.50 122 PRO A CA 1
ATOM 990 C C . PRO A 1 122 ? 11.837 -2.901 -25.195 1.00 89.50 122 PRO A C 1
ATOM 992 O O . PRO A 1 122 ? 12.593 -2.100 -24.660 1.00 89.50 122 PRO A O 1
ATOM 995 N N . ASN A 1 123 ? 10.731 -2.519 -25.840 1.00 91.81 123 A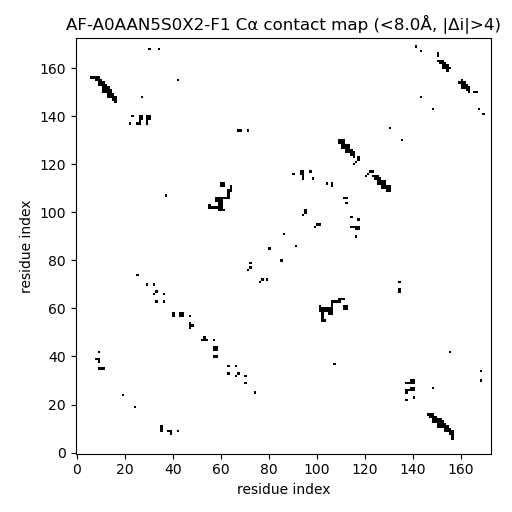SN A N 1
ATOM 996 C CA . ASN A 1 123 ? 10.319 -1.122 -26.012 1.00 91.81 123 ASN A CA 1
ATOM 997 C C . ASN A 1 123 ? 9.156 -0.727 -25.090 1.00 91.81 123 ASN A C 1
ATOM 999 O O . ASN A 1 123 ? 8.588 0.356 -25.244 1.00 91.81 123 ASN A O 1
ATOM 1003 N N . ALA A 1 124 ? 8.733 -1.610 -24.181 1.00 93.19 124 ALA A N 1
ATOM 1004 C CA . ALA A 1 124 ? 7.608 -1.316 -23.312 1.00 93.19 124 ALA A CA 1
ATOM 1005 C C . ALA A 1 124 ? 8.016 -0.351 -22.197 1.00 93.19 124 ALA A C 1
ATOM 1007 O O . ALA A 1 124 ? 9.080 -0.470 -21.592 1.00 93.19 124 ALA A O 1
ATOM 1008 N N . VAL A 1 125 ? 7.136 0.605 -21.911 1.00 92.00 125 VAL A N 1
ATOM 1009 C CA . VAL A 1 125 ? 7.331 1.593 -20.849 1.00 92.00 125 VAL A CA 1
ATOM 1010 C C . VAL A 1 125 ? 6.632 1.144 -19.566 1.00 92.00 125 VAL A C 1
ATOM 1012 O O . VAL A 1 125 ? 5.581 0.501 -19.652 1.00 92.00 125 VAL A O 1
ATOM 1015 N N . PRO A 1 126 ? 7.153 1.489 -18.375 1.00 94.25 126 PRO A N 1
ATOM 1016 C CA . PRO A 1 126 ? 6.459 1.204 -17.127 1.00 94.25 126 PRO A CA 1
ATOM 1017 C C . PRO A 1 126 ? 5.088 1.880 -17.090 1.00 94.25 126 PRO A C 1
ATOM 1019 O O . PRO A 1 126 ? 4.922 2.999 -17.581 1.00 94.25 126 PRO A O 1
ATOM 1022 N N . PHE A 1 127 ? 4.103 1.219 -16.486 1.00 93.50 127 PHE A N 1
ATOM 1023 C CA . PHE A 1 127 ? 2.731 1.731 -16.397 1.00 93.50 127 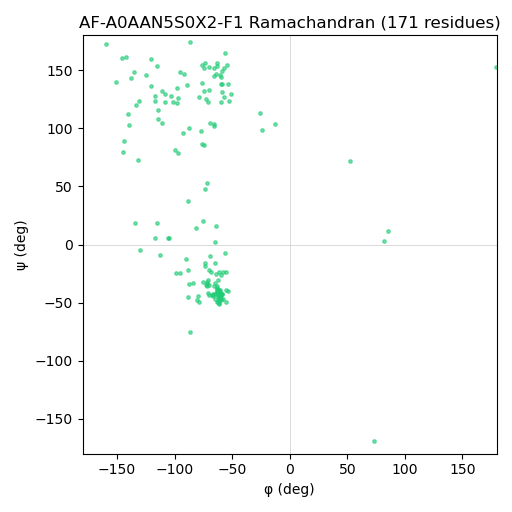PHE A CA 1
ATOM 1024 C C . PHE A 1 127 ? 2.058 1.330 -15.084 1.00 93.50 127 PHE A C 1
ATOM 1026 O O . PHE A 1 127 ? 2.466 0.375 -14.429 1.00 93.50 127 PHE A O 1
ATOM 1033 N N . LYS A 1 128 ? 0.995 2.040 -14.691 1.00 93.00 128 LYS A N 1
ATOM 1034 C CA . LYS A 1 128 ? 0.221 1.711 -13.485 1.00 93.00 128 LYS A CA 1
ATOM 1035 C C . LYS A 1 128 ? -0.909 0.729 -13.776 1.00 93.00 128 LYS A C 1
ATOM 1037 O O . LYS A 1 128 ? -1.671 0.917 -14.728 1.00 93.00 128 LYS A O 1
ATOM 1042 N N . LYS A 1 129 ? -1.101 -0.255 -12.899 1.00 94.12 129 LYS A N 1
ATOM 1043 C CA . LYS A 1 129 ? -2.201 -1.234 -12.977 1.00 94.12 129 LYS A CA 1
ATOM 1044 C C . LYS A 1 129 ? -3.083 -1.177 -11.730 1.00 94.12 129 LYS A C 1
ATOM 1046 O O . LYS A 1 129 ? -2.676 -0.653 -10.702 1.00 94.12 129 LYS A O 1
ATOM 1051 N N . ASN A 1 130 ? -4.311 -1.682 -11.826 1.00 94.19 130 ASN A N 1
ATOM 1052 C CA . ASN A 1 130 ? -5.159 -1.883 -10.650 1.00 94.19 130 ASN A CA 1
ATOM 1053 C C . ASN A 1 130 ? -4.614 -3.022 -9.784 1.00 94.19 130 ASN A C 1
ATOM 1055 O O . ASN A 1 130 ? -3.968 -3.942 -10.293 1.00 94.19 130 ASN A O 1
ATOM 1059 N N . LEU A 1 131 ? -4.906 -2.960 -8.486 1.00 93.12 131 LEU A N 1
ATOM 1060 C CA . LEU A 1 131 ? -4.533 -4.012 -7.550 1.00 93.12 131 LEU A CA 1
ATOM 1061 C C . LEU A 1 131 ? -5.177 -5.352 -7.926 1.00 93.12 131 LEU A C 1
ATOM 1063 O O . LEU A 1 131 ? -6.314 -5.385 -8.411 1.00 93.12 131 LEU A O 1
ATOM 1067 N N . PRO A 1 132 ? -4.473 -6.468 -7.681 1.00 93.19 132 PRO A N 1
ATOM 1068 C CA . PRO A 1 132 ? -5.076 -7.781 -7.806 1.00 93.19 132 PRO A CA 1
ATOM 1069 C C . PRO A 1 132 ? -6.208 -7.940 -6.785 1.00 93.19 132 PRO A C 1
ATOM 1071 O O . PRO A 1 132 ? -6.195 -7.325 -5.719 1.00 93.19 132 PRO A O 1
ATOM 1074 N N . HIS A 1 133 ? -7.177 -8.805 -7.092 1.00 92.62 133 HIS A N 1
ATOM 1075 C CA . HIS A 1 133 ? -8.379 -8.982 -6.271 1.00 92.62 133 HIS A CA 1
ATOM 1076 C C . HIS A 1 133 ? -8.063 -9.273 -4.795 1.00 92.62 133 HIS A C 1
ATOM 1078 O O . HIS A 1 133 ? -8.683 -8.696 -3.909 1.00 92.62 133 HIS A O 1
ATOM 1084 N N . TYR A 1 134 ? -7.043 -10.094 -4.526 1.00 91.94 134 TYR A N 1
ATOM 1085 C CA . TYR A 1 134 ? -6.635 -10.470 -3.170 1.00 91.94 134 TYR A CA 1
ATOM 1086 C C . TYR A 1 134 ? -6.005 -9.330 -2.345 1.00 91.94 134 TYR A C 1
ATOM 1088 O O . TYR A 1 134 ? -5.807 -9.511 -1.151 1.00 91.94 134 TYR A O 1
ATOM 1096 N N . MET A 1 135 ? -5.693 -8.181 -2.959 1.00 92.44 135 MET A N 1
ATOM 1097 C CA . MET A 1 135 ? -5.270 -6.941 -2.285 1.00 92.44 135 MET A CA 1
ATOM 1098 C C . MET A 1 135 ? -6.284 -5.804 -2.494 1.00 92.44 135 MET A C 1
ATOM 1100 O O . MET A 1 135 ? -5.952 -4.632 -2.330 1.00 92.44 135 MET A O 1
ATOM 1104 N N . ASN A 1 136 ? -7.518 -6.133 -2.883 1.00 93.56 136 ASN A N 1
ATOM 1105 C CA . ASN A 1 136 ? -8.587 -5.167 -3.141 1.00 93.56 136 ASN A CA 1
ATOM 1106 C C . ASN A 1 136 ? -9.929 -5.589 -2.506 1.00 93.56 136 ASN A C 1
ATOM 1108 O O . ASN A 1 136 ? -10.989 -5.123 -2.919 1.00 93.56 136 ASN A O 1
ATOM 1112 N N . THR A 1 137 ? -9.904 -6.499 -1.529 1.00 94.62 137 THR A N 1
ATOM 1113 C CA . THR A 1 137 ? -11.103 -6.969 -0.809 1.00 94.62 137 THR A CA 1
ATOM 1114 C C . THR A 1 137 ? -11.601 -5.941 0.203 1.00 94.62 137 THR A C 1
ATOM 1116 O O . THR A 1 137 ? -12.807 -5.807 0.396 1.00 94.62 137 THR A O 1
ATOM 1119 N N . ILE A 1 138 ? -10.693 -5.169 0.805 1.00 93.12 138 ILE A N 1
ATOM 1120 C CA . ILE A 1 138 ? -11.016 -4.081 1.729 1.00 93.12 138 ILE A CA 1
ATOM 1121 C C . ILE A 1 138 ? -10.973 -2.773 0.946 1.00 93.12 138 ILE A C 1
ATOM 1123 O O . ILE A 1 138 ? -9.946 -2.418 0.364 1.00 93.12 138 ILE A O 1
ATOM 1127 N N . GLN A 1 139 ? -12.091 -2.052 0.938 1.00 89.88 139 GLN A N 1
ATOM 1128 C CA . GLN A 1 139 ? -12.171 -0.735 0.319 1.00 89.88 139 GLN A CA 1
ATOM 1129 C C . GLN A 1 139 ? -11.870 0.355 1.347 1.00 89.88 139 GLN A C 1
ATOM 1131 O O . GLN A 1 139 ? -12.207 0.201 2.524 1.00 89.88 139 GLN A O 1
ATOM 1136 N N . PRO A 1 140 ? -11.239 1.466 0.941 1.00 87.00 140 PRO A N 1
ATOM 1137 C CA . PRO A 1 140 ? -11.025 2.565 1.859 1.00 87.00 140 PRO A CA 1
ATOM 1138 C C . PRO A 1 140 ? -12.347 3.102 2.403 1.00 87.00 140 PRO A C 1
ATOM 1140 O O . PRO A 1 140 ? -13.330 3.262 1.676 1.00 87.00 140 PRO A O 1
ATOM 1143 N N . PHE A 1 141 ? -12.359 3.399 3.698 1.00 86.31 141 PHE A N 1
ATOM 1144 C CA . PHE A 1 141 ? -13.532 3.935 4.370 1.00 86.31 141 PHE A CA 1
ATOM 1145 C C . PHE A 1 141 ? -13.964 5.271 3.751 1.00 86.31 141 PHE A C 1
ATOM 1147 O O . PHE A 1 141 ? -13.175 6.219 3.713 1.00 86.31 141 PHE A O 1
ATOM 1154 N N . ASN A 1 142 ? -15.215 5.323 3.283 1.00 71.75 142 ASN A N 1
ATOM 1155 C CA . ASN A 1 142 ? -15.798 6.432 2.522 1.00 71.75 142 ASN A CA 1
ATOM 1156 C C . ASN A 1 142 ? -16.912 7.191 3.276 1.00 71.75 142 ASN A C 1
ATOM 1158 O O . ASN A 1 142 ? -17.353 8.240 2.807 1.00 71.75 142 ASN A O 1
ATOM 1162 N N . SER A 1 143 ? -17.366 6.686 4.430 1.00 62.25 143 SER A N 1
ATOM 1163 C CA . SER A 1 143 ? -18.419 7.317 5.230 1.00 62.25 143 SER A CA 1
ATOM 1164 C C . SER A 1 143 ? -17.815 8.247 6.276 1.00 62.25 143 SER A C 1
ATOM 1166 O O . SER A 1 143 ? -17.432 7.841 7.366 1.00 62.25 143 SER A O 1
ATOM 1168 N N . TYR A 1 144 ? -17.742 9.536 5.960 1.00 56.75 144 TYR A N 1
ATOM 1169 C CA . TYR A 1 144 ? -17.317 10.566 6.915 1.00 56.75 144 TYR A CA 1
ATOM 1170 C C . TYR A 1 144 ? -18.501 11.113 7.716 1.00 56.75 144 TYR A C 1
ATOM 1172 O O . TYR A 1 144 ? -18.576 12.321 7.974 1.00 56.75 144 TYR A O 1
ATOM 1180 N N . GLU A 1 145 ? -19.452 10.247 8.083 1.00 54.62 145 GLU A N 1
ATOM 1181 C CA . GLU A 1 145 ? -20.445 10.599 9.095 1.00 54.62 145 GLU A CA 1
ATOM 1182 C C . GLU A 1 145 ? -19.706 11.135 10.323 1.00 54.62 145 GLU A C 1
ATOM 1184 O O . GLU A 1 145 ? -18.694 10.579 10.761 1.00 54.62 145 GLU A O 1
ATOM 1189 N N . ARG A 1 146 ? -20.152 12.305 10.798 1.00 56.78 146 ARG A N 1
ATOM 1190 C CA . ARG A 1 146 ? -19.352 13.239 11.611 1.00 56.78 146 ARG A CA 1
ATOM 1191 C C . ARG A 1 146 ? -18.948 12.691 12.992 1.00 56.78 146 ARG A C 1
ATOM 1193 O O . ARG A 1 146 ? -18.295 13.411 13.742 1.00 56.78 146 ARG A O 1
ATOM 1200 N N . ASP A 1 147 ? -19.302 11.453 13.318 1.00 67.81 147 ASP A N 1
ATOM 1201 C CA . ASP A 1 147 ? -19.074 10.796 14.601 1.00 67.81 147 ASP A CA 1
ATOM 1202 C C . ASP A 1 147 ? -18.431 9.392 14.515 1.00 67.81 147 ASP A C 1
ATOM 1204 O O . ASP A 1 147 ? -18.126 8.825 15.565 1.00 67.81 147 ASP A O 1
ATOM 1208 N N . ILE A 1 148 ? -18.200 8.812 13.325 1.00 78.19 148 ILE A N 1
ATOM 1209 C CA . ILE A 1 148 ? -17.615 7.455 13.223 1.00 78.19 148 ILE A CA 1
ATOM 1210 C C . ILE A 1 148 ? -16.094 7.483 13.406 1.00 78.19 148 ILE A C 1
ATOM 1212 O O . ILE A 1 148 ? -15.543 6.702 14.189 1.00 78.19 148 ILE A O 1
ATOM 1216 N N . VAL A 1 149 ? -15.419 8.396 12.703 1.00 79.75 149 VAL A N 1
ATOM 1217 C CA . VAL A 1 149 ? -13.978 8.641 12.834 1.00 79.75 149 VAL A CA 1
ATOM 1218 C C . VAL A 1 149 ? -13.732 10.138 12.926 1.00 79.75 149 VAL A C 1
ATOM 1220 O O . VAL A 1 149 ? -14.037 10.886 11.998 1.00 79.75 149 VAL A O 1
ATOM 1223 N N . ILE A 1 150 ? -13.131 10.574 14.029 1.00 76.88 150 ILE A N 1
ATOM 1224 C CA . ILE A 1 150 ? -12.733 11.966 14.234 1.00 76.88 150 ILE A CA 1
ATOM 1225 C C . ILE A 1 150 ? -11.216 12.007 14.306 1.00 76.88 150 ILE A C 1
ATOM 1227 O O . ILE A 1 150 ? -10.602 11.462 15.220 1.00 76.88 150 ILE A O 1
ATOM 1231 N N . LYS A 1 151 ? -10.596 12.674 13.340 1.00 73.50 151 LYS A N 1
ATOM 1232 C CA . LYS A 1 151 ? -9.165 12.951 13.380 1.00 73.50 151 LYS A CA 1
ATOM 1233 C C . LYS A 1 151 ? -8.910 14.129 14.321 1.00 73.50 151 LYS A C 1
ATOM 1235 O O . LYS A 1 151 ? -9.523 15.181 14.149 1.00 73.50 151 LYS A O 1
ATOM 1240 N N . LEU A 1 152 ? -8.018 13.939 15.289 1.00 68.69 152 LEU A N 1
ATOM 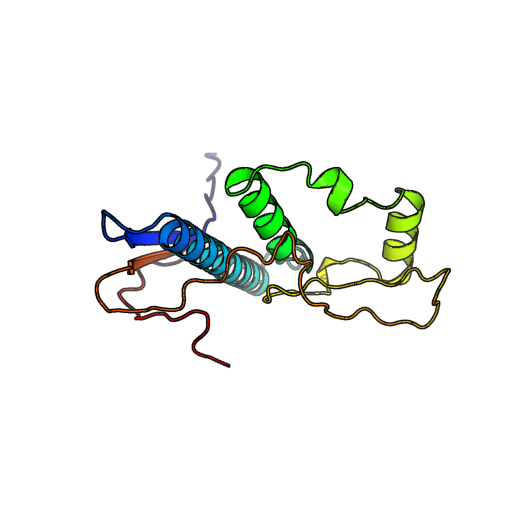1241 C CA . LEU A 1 152 ? -7.672 14.958 16.276 1.00 68.69 152 LEU A CA 1
ATOM 1242 C C . LEU A 1 152 ? -6.564 15.857 15.731 1.00 68.69 152 LEU A C 1
ATOM 1244 O O . LEU A 1 152 ? -6.868 16.938 15.246 1.00 68.69 152 LEU A O 1
ATOM 1248 N N . ASN A 1 153 ? -5.320 15.373 15.697 1.00 67.94 153 ASN A N 1
ATOM 1249 C CA . ASN A 1 153 ? -4.148 16.145 15.272 1.00 67.94 153 ASN A CA 1
ATOM 1250 C C . ASN A 1 153 ? -3.160 15.280 14.473 1.00 67.94 153 ASN A C 1
ATOM 1252 O O . ASN A 1 153 ? -3.187 14.047 14.549 1.00 67.94 153 ASN A O 1
ATOM 1256 N N . VAL A 1 154 ? -2.274 15.941 13.724 1.00 63.97 154 VAL A N 1
ATOM 1257 C CA . VAL A 1 154 ? -1.070 15.337 13.132 1.00 63.97 154 VAL A CA 1
ATOM 1258 C C . VAL A 1 154 ? 0.134 16.026 13.745 1.00 63.97 154 VAL A C 1
ATOM 1260 O O . VAL A 1 154 ? 0.256 17.246 13.649 1.00 63.97 154 VAL A O 1
ATOM 1263 N N . THR A 1 155 ? 1.020 15.243 14.345 1.00 60.53 155 THR A N 1
ATOM 1264 C CA . THR 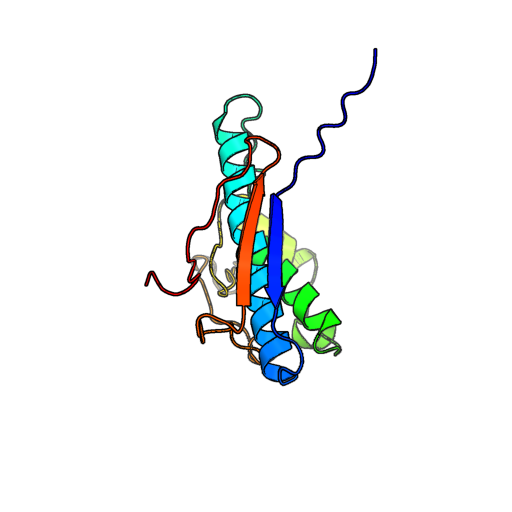A 1 155 ? 2.334 15.709 14.767 1.00 60.53 155 THR A CA 1
ATOM 1265 C C . THR A 1 155 ? 3.361 15.245 13.745 1.00 60.53 155 THR A C 1
ATOM 1267 O O . THR A 1 155 ? 3.493 14.061 13.428 1.00 60.53 155 THR A O 1
ATOM 1270 N N . ASP A 1 156 ? 4.071 16.215 13.193 1.00 52.78 156 ASP A N 1
ATOM 1271 C CA . ASP A 1 156 ? 5.226 16.013 12.338 1.00 52.78 156 ASP A CA 1
ATOM 1272 C C . ASP A 1 156 ? 6.440 16.498 13.147 1.00 52.78 156 ASP A C 1
ATOM 1274 O O . ASP A 1 156 ? 6.385 17.571 13.752 1.00 52.78 156 ASP A O 1
ATOM 1278 N N . SER A 1 157 ? 7.515 15.706 13.209 1.00 49.50 157 SER A N 1
ATOM 1279 C CA . SER A 1 157 ? 8.707 15.980 14.027 1.00 49.50 157 SER A CA 1
ATOM 1280 C C . SER A 1 157 ? 9.391 17.336 13.768 1.00 49.50 157 SER A C 1
ATOM 1282 O O . SER A 1 157 ? 10.302 17.687 14.515 1.00 49.50 157 SER A O 1
ATOM 1284 N N . TRP A 1 158 ? 8.976 18.099 12.749 1.00 44.12 158 TRP A N 1
ATOM 1285 C CA . TRP A 1 158 ? 9.533 19.417 12.421 1.00 44.12 158 TRP A CA 1
ATOM 1286 C C . TRP A 1 158 ? 8.731 20.624 12.921 1.00 44.12 158 TRP A C 1
ATOM 1288 O O . TRP A 1 158 ? 9.328 21.684 13.087 1.00 44.12 158 TRP A O 1
ATOM 1298 N N . TYR A 1 159 ? 7.418 20.520 13.154 1.00 38.31 159 TYR A N 1
ATOM 1299 C CA . TYR A 1 159 ? 6.592 21.680 13.523 1.00 38.31 159 TYR A CA 1
ATOM 1300 C C . TYR A 1 159 ? 5.390 21.281 14.385 1.00 38.31 159 TYR A C 1
ATOM 1302 O O . TYR A 1 159 ? 4.732 20.274 14.135 1.00 38.31 159 TYR A O 1
ATOM 1310 N N . GLY A 1 160 ? 5.110 22.111 15.393 1.00 40.78 160 GLY A N 1
ATOM 1311 C CA . GLY A 1 160 ? 4.007 21.948 16.334 1.00 40.78 160 GLY A CA 1
ATOM 1312 C C . GLY A 1 160 ? 2.626 21.802 15.686 1.00 40.78 160 GLY A C 1
ATOM 1313 O O . GLY A 1 160 ? 2.379 22.255 14.572 1.00 40.78 160 GLY A O 1
ATOM 1314 N N . ASP A 1 161 ? 1.770 21.138 16.460 1.00 38.22 161 ASP A N 1
ATOM 1315 C CA . ASP A 1 161 ? 0.345 20.835 16.308 1.00 38.22 161 ASP A CA 1
ATOM 1316 C C . ASP A 1 161 ? -0.402 21.607 15.196 1.00 38.22 161 ASP A C 1
ATOM 1318 O O . ASP A 1 161 ? -0.778 22.770 15.352 1.00 38.22 161 ASP A O 1
ATOM 1322 N N . TRP A 1 162 ? -0.681 20.939 14.071 1.00 37.81 162 TRP A N 1
ATOM 1323 C CA . TRP A 1 162 ? -1.640 21.447 13.086 1.00 37.81 162 TRP A CA 1
ATOM 1324 C C . TRP A 1 162 ? -3.039 20.966 13.465 1.00 37.81 162 TRP A C 1
ATOM 1326 O O . TRP A 1 162 ? -3.414 19.820 13.200 1.00 37.81 162 TRP A O 1
ATOM 1336 N N . GLY A 1 163 ? -3.788 21.871 14.095 1.00 36.25 163 GLY A N 1
ATOM 1337 C CA . GLY A 1 163 ? -5.157 21.654 14.549 1.00 36.25 163 GLY A CA 1
ATOM 1338 C C . GLY A 1 163 ? -6.150 21.225 13.461 1.00 36.25 163 GLY A C 1
ATOM 1339 O O . GLY A 1 163 ? -5.917 21.338 12.254 1.00 36.25 163 GLY A O 1
ATOM 1340 N N . PHE A 1 164 ? -7.286 20.726 13.951 1.00 35.50 164 PHE A N 1
ATOM 1341 C CA . PHE A 1 164 ? -8.461 20.198 13.254 1.00 35.50 164 PHE A CA 1
ATOM 1342 C C . PHE A 1 164 ? -8.682 20.704 11.815 1.00 35.50 164 PHE A C 1
ATOM 1344 O O . PHE A 1 164 ? -9.329 21.724 11.575 1.00 35.50 164 PHE A O 1
ATOM 1351 N N . ARG A 1 165 ? -8.264 19.905 10.826 1.00 41.22 165 ARG A N 1
ATOM 1352 C CA . ARG A 1 165 ? -8.844 19.937 9.475 1.00 41.22 165 ARG A CA 1
ATOM 1353 C C . ARG A 1 165 ? -9.673 18.677 9.256 1.00 41.22 165 ARG A C 1
ATOM 1355 O O . ARG A 1 165 ? -9.147 17.568 9.350 1.00 41.22 165 ARG A O 1
ATOM 1362 N N . LYS A 1 166 ? -10.961 18.858 8.934 1.00 36.91 166 LYS A N 1
ATOM 1363 C CA . LYS A 1 166 ? -11.793 17.807 8.327 1.00 36.91 166 LYS A CA 1
ATOM 1364 C C . LYS A 1 166 ? -11.056 17.298 7.095 1.00 36.91 166 LYS A C 1
ATOM 1366 O O . LYS A 1 166 ? -10.691 18.094 6.236 1.00 36.91 166 LYS A O 1
ATOM 1371 N N . TRP A 1 167 ? -10.804 15.999 7.040 1.00 41.81 167 TRP A N 1
ATOM 1372 C CA . TRP A 1 167 ? -9.998 15.407 5.987 1.00 41.81 167 TRP A CA 1
ATOM 1373 C C . TRP A 1 167 ? -10.717 14.196 5.400 1.00 41.81 167 TRP A C 1
ATOM 1375 O O . TRP A 1 167 ? -11.072 13.273 6.131 1.00 41.81 167 TRP A O 1
ATOM 1385 N N . ASN A 1 168 ? -10.932 14.241 4.085 1.00 46.19 168 ASN A N 1
ATOM 1386 C CA . ASN A 1 168 ? -11.350 13.119 3.258 1.00 46.19 168 ASN A CA 1
ATOM 1387 C C . ASN A 1 168 ? -10.187 12.822 2.278 1.00 46.19 168 ASN A C 1
ATOM 1389 O O . ASN A 1 168 ? -9.971 13.626 1.373 1.00 46.19 168 ASN A O 1
ATOM 1393 N N . PRO A 1 169 ? -9.437 11.713 2.441 1.00 47.00 169 PRO A N 1
ATOM 1394 C CA . PRO A 1 169 ? -8.350 11.302 1.537 1.00 47.00 169 PRO A CA 1
ATOM 1395 C C . PRO A 1 169 ? -8.738 11.165 0.073 1.00 47.00 169 PRO A C 1
ATOM 1397 O O . PRO A 1 169 ? -7.867 11.171 -0.790 1.00 47.00 169 PRO A O 1
ATOM 1400 N N . PHE A 1 170 ? -10.024 10.936 -0.176 1.00 42.72 170 PHE A N 1
ATOM 1401 C CA . PHE A 1 170 ? -10.581 10.550 -1.464 1.00 42.72 170 PHE A CA 1
ATOM 1402 C C . PHE A 1 170 ? -11.557 11.606 -2.008 1.00 42.72 170 PHE A C 1
ATOM 1404 O O . PHE A 1 170 ? -12.215 11.349 -3.013 1.00 42.72 170 PHE A O 1
ATOM 1411 N N . ALA A 1 171 ? -11.686 12.764 -1.339 1.00 43.62 171 ALA A N 1
ATOM 1412 C CA . ALA A 1 171 ? -12.559 13.864 -1.770 1.00 43.62 171 ALA A CA 1
ATOM 1413 C C . ALA A 1 171 ? -12.035 14.571 -3.015 1.00 43.62 171 ALA A C 1
ATOM 1415 O O . ALA A 1 171 ? -12.838 15.051 -3.808 1.00 43.62 171 ALA A O 1
ATOM 1416 N N . ASP A 1 172 ? -10.717 14.613 -3.185 1.00 36.25 172 ASP A N 1
ATOM 1417 C CA . ASP A 1 172 ? -10.095 15.346 -4.275 1.00 36.25 172 ASP A CA 1
ATOM 1418 C C . ASP A 1 172 ? -9.738 14.349 -5.384 1.00 36.25 172 ASP A C 1
ATOM 1420 O O . ASP A 1 172 ? -8.618 13.838 -5.467 1.00 36.25 172 ASP A O 1
ATOM 1424 N N . LYS A 1 173 ? -10.757 14.016 -6.183 1.00 38.22 173 LYS A N 1
ATOM 1425 C CA . LYS A 1 173 ? -10.574 13.587 -7.573 1.00 38.22 173 LYS A CA 1
ATOM 1426 C C . LYS A 1 173 ? -10.501 14.810 -8.472 1.00 38.22 173 LYS A C 1
ATOM 1428 O O . LYS A 1 173 ? -11.301 15.741 -8.234 1.00 38.22 173 LYS A O 1
#

pLDDT: mean 76.9, std 19.79, range [34.09, 95.56]

Sequence (173 aa):
MGKFFIKMGVTSCWLVKKGLREEDKKSIALSMMFYISTLFETHQGRFLFSGLLGSDSGFSGEDLISNLLGFYSVIEPRDYWSLIKPVPTETALRIWDHYGPVGKYKNRELRPWIFPDPQESPNAVPFKKNLPHYMNTIQPFNSYERDIVIKLNVTDSWYGDWGFRKWNPFADK

Organism: Morganella morganii (NCBI:txid582)

Mean predicted aligned error: 10.23 Å

Radius of gyration: 18.88 Å; Cα contacts (8 Å, |Δi|>4): 186; chains: 1; bounding box: 50×40×49 Å